Protein AF-A0A061QIJ6-F1 (afdb_monomer)

Foldseek 3Di:
DDDPVNVVVVPDPCVVVVVVVVCVPDPVVVVVPVVVVVVVVVVVVVVVVVVCVVVVVDPDDPVVPDDDCVVVVVVVVVVVVVVVVVVVVVVVVVVVVVVVLVVLVVVLVVQLVVQVVPDDPVRVVVSLLSNLVSVLVNLLVVCVVPVDDPSLVVSPVRDPPVVSVVSD

Mean predicted aligned error: 10.9 Å

pLDDT: mean 83.32, std 10.6, range [46.75, 97.56]

Solvent-accessible surface area (backbone atoms only — not comparable to full-atom values): 9823 Å² total; per-residue (Å²): 133,87,49,75,70,58,54,57,60,70,68,45,75,68,54,59,57,51,50,59,61,56,47,74,75,33,70,66,51,61,64,46,48,60,62,51,51,52,53,50,51,53,53,49,52,53,50,54,49,53,57,39,54,74,67,64,76,49,99,68,85,67,83,81,69,73,79,74,58,69,65,53,55,58,48,51,53,52,48,52,53,52,50,51,53,52,50,49,55,50,50,53,53,52,51,52,51,53,49,53,51,52,50,51,55,50,50,46,50,48,51,47,47,50,38,57,72,72,39,57,91,91,31,57,70,59,34,52,48,52,44,29,52,48,52,45,49,56,52,52,54,52,43,76,75,37,102,78,70,69,60,64,76,69,34,57,88,56,39,55,74,72,61,45,61,74,76,109

Nearest PDB structures (foldseek):
  7d3u-assembly1_F  TM=5.870E-01  e=9.378E+00  Dietzia sp. DQ12-45-1b

Sequence (168 aa):
IYSRDTWEQSRSTGRYLRHVAATRGSKIVRGLVRPVLWIASVALAVNIYVVASEQEALPFDLRHLKVVYRPFELTSFALSLLLVFRTEASYARWEAARSNWMTVITACRNLSGLGRGYSGARGAGRVAAVCRWTAAYAWCLKDHLQPTNDLRARLQPLLSDGEAAFLL

Radius of gyration: 29.31 Å; Cα contacts (8 Å, |Δi|>4): 48; chains: 1; bounding box: 66×36×78 Å

Organism: NCBI:txid582737

Secondary structure (DSSP, 8-state):
---HHHHHHTT-THHHHHHHHHHTT-HHHHHHHHHHHHHHHHHHHHHHHHHHHHTT--S---TT-----HHHHHHHHHHHHHHHHHHHHHHHHHHHHHHHHHHHHHHHHHHHHHHHHH--GGGHHHHHHHHHHHHHHHHHHHHHTSS---HHHHHTTTS-HHHHHTT-

Structure (mmCIF, N/CA/C/O backbone):
data_AF-A0A061QIJ6-F1
#
_entry.id   AF-A0A061QIJ6-F1
#
loop_
_atom_site.group_PDB
_atom_site.id
_atom_site.type_symbol
_atom_site.label_atom_id
_atom_site.label_alt_id
_atom_site.label_comp_id
_atom_site.label_asym_id
_atom_site.label_entity_id
_atom_site.label_seq_id
_atom_site.pdbx_PDB_ins_code
_atom_site.Cart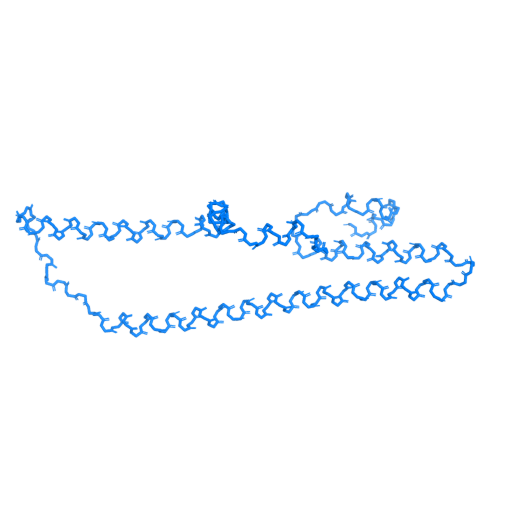n_x
_atom_site.Cartn_y
_atom_site.Cartn_z
_atom_site.occupancy
_atom_site.B_iso_or_equiv
_atom_site.auth_seq_id
_atom_site.auth_comp_id
_atom_site.auth_asym_id
_atom_site.auth_atom_id
_atom_site.pdbx_PDB_model_num
ATOM 1 N N . ILE A 1 1 ? 20.610 13.145 -4.073 1.00 46.75 1 ILE A N 1
ATOM 2 C CA . ILE A 1 1 ? 21.943 13.262 -3.437 1.00 46.75 1 ILE A CA 1
ATOM 3 C C . ILE A 1 1 ? 21.849 14.474 -2.522 1.00 46.75 1 ILE A C 1
ATOM 5 O O . ILE A 1 1 ? 21.526 15.544 -3.016 1.00 46.75 1 ILE A O 1
ATOM 9 N N . TYR A 1 2 ? 21.924 14.268 -1.208 1.00 49.53 2 TYR A N 1
ATOM 10 C CA . TYR A 1 2 ? 21.615 15.285 -0.197 1.00 49.53 2 TYR A CA 1
ATOM 11 C C . TYR A 1 2 ? 22.665 16.411 -0.215 1.00 49.53 2 TYR A C 1
ATOM 13 O O . TYR A 1 2 ? 23.853 16.133 -0.088 1.00 49.53 2 TYR A O 1
ATOM 21 N N . SER A 1 3 ? 22.237 17.665 -0.392 1.00 72.88 3 SER A N 1
ATOM 22 C CA . SER A 1 3 ? 23.074 18.861 -0.216 1.00 72.88 3 SER A CA 1
ATOM 23 C C . SER A 1 3 ? 23.179 19.241 1.269 1.00 72.88 3 SER A C 1
ATOM 25 O O . SER A 1 3 ? 22.354 18.819 2.085 1.00 72.88 3 SER A O 1
ATOM 27 N N . ARG A 1 4 ? 24.170 20.063 1.639 1.00 70.69 4 ARG A N 1
ATOM 28 C CA . ARG A 1 4 ? 24.381 20.520 3.027 1.00 70.69 4 ARG A CA 1
ATOM 29 C C . ARG A 1 4 ? 23.124 21.167 3.630 1.00 70.69 4 ARG A C 1
ATOM 31 O O . ARG A 1 4 ? 22.755 20.841 4.754 1.00 70.69 4 ARG A O 1
ATOM 38 N N . ASP A 1 5 ? 22.397 21.953 2.840 1.00 70.06 5 ASP A N 1
ATOM 39 C CA . ASP A 1 5 ? 21.144 22.594 3.265 1.00 70.06 5 ASP A CA 1
ATOM 40 C C . ASP A 1 5 ? 20.020 21.578 3.525 1.00 70.06 5 ASP A C 1
ATOM 42 O O . ASP A 1 5 ? 19.236 21.718 4.466 1.00 70.06 5 ASP A O 1
ATOM 46 N N . THR A 1 6 ? 19.959 20.491 2.742 1.00 64.12 6 THR A N 1
ATOM 47 C CA . THR A 1 6 ? 19.001 19.401 3.004 1.00 64.12 6 THR A CA 1
ATOM 48 C C . THR A 1 6 ? 19.337 18.609 4.270 1.00 64.12 6 THR A C 1
ATOM 50 O O . THR A 1 6 ? 18.424 18.066 4.892 1.00 64.12 6 THR A O 1
ATOM 53 N N . TRP A 1 7 ? 20.608 18.583 4.695 1.00 67.38 7 TRP A N 1
ATOM 54 C CA . TRP A 1 7 ? 21.043 17.932 5.935 1.00 67.38 7 TRP A CA 1
ATOM 55 C C . TRP A 1 7 ? 20.597 18.712 7.183 1.00 67.38 7 TRP A C 1
ATOM 57 O O . TRP A 1 7 ? 20.102 18.116 8.147 1.00 67.38 7 TRP A O 1
ATOM 67 N N . GLU A 1 8 ? 20.673 20.044 7.148 1.00 68.25 8 GLU A N 1
ATOM 68 C CA . GLU A 1 8 ? 20.165 20.892 8.235 1.00 68.25 8 GLU A CA 1
ATOM 69 C C . GLU A 1 8 ? 18.637 20.827 8.353 1.00 68.25 8 GLU A C 1
ATOM 71 O O . GLU A 1 8 ? 18.100 20.676 9.453 1.00 68.25 8 GLU A O 1
ATOM 76 N N . GLN A 1 9 ? 17.918 20.801 7.226 1.00 64.50 9 GLN A N 1
ATOM 77 C CA . GLN A 1 9 ? 16.463 20.610 7.232 1.00 64.50 9 GLN A CA 1
ATOM 78 C C . GLN A 1 9 ? 16.043 19.265 7.850 1.00 64.50 9 GLN A C 1
ATOM 80 O O . GLN A 1 9 ? 15.002 19.192 8.515 1.00 64.50 9 GLN A O 1
ATOM 85 N N . SER A 1 10 ? 16.853 18.209 7.709 1.00 62.31 10 SER A N 1
ATOM 86 C CA . SER A 1 10 ? 16.604 16.915 8.362 1.00 62.31 10 SER A CA 1
ATOM 87 C C . SER A 1 10 ? 16.817 16.900 9.881 1.00 62.31 10 SER A C 1
ATOM 89 O O . SER A 1 10 ? 16.334 15.964 10.525 1.00 62.31 10 SER A O 1
ATOM 91 N N . ARG A 1 11 ? 17.456 17.924 10.468 1.00 69.12 11 ARG A N 1
ATOM 92 C CA . ARG A 1 11 ? 17.530 18.129 11.929 1.00 69.12 11 ARG A CA 1
ATOM 93 C C . ARG A 1 11 ? 16.328 18.897 12.493 1.00 69.12 11 ARG A C 1
ATOM 95 O O . ARG A 1 11 ? 16.197 18.992 13.708 1.00 69.12 11 ARG A O 1
ATOM 102 N N . SER A 1 12 ? 15.434 19.421 11.647 1.00 70.62 12 SER A N 1
ATOM 103 C CA . SER A 1 12 ? 14.262 20.173 12.115 1.00 70.62 12 SER A CA 1
ATOM 104 C C . SER A 1 12 ? 13.238 19.274 12.829 1.00 70.62 12 SER A C 1
ATOM 106 O O . SER A 1 12 ? 12.626 18.380 12.239 1.00 70.62 12 SER A O 1
ATOM 108 N N . THR A 1 13 ? 12.991 19.544 14.112 1.00 67.88 13 THR A N 1
ATOM 109 C CA . THR A 1 13 ? 11.991 18.830 14.931 1.00 67.88 13 THR A CA 1
ATOM 110 C C . THR A 1 13 ? 10.557 19.077 14.436 1.00 67.88 13 THR A C 1
ATOM 112 O O . THR A 1 13 ? 9.697 18.203 14.527 1.00 67.88 13 THR A O 1
ATOM 115 N N . GLY A 1 14 ? 10.305 20.224 13.789 1.00 68.50 14 GLY A N 1
ATOM 116 C CA . GLY A 1 14 ? 9.013 20.571 13.176 1.00 68.50 14 GLY A CA 1
ATOM 117 C C . GLY A 1 14 ? 8.613 19.707 11.969 1.00 68.50 14 GLY A C 1
ATOM 118 O O . GLY A 1 14 ? 7.495 19.817 11.463 1.00 68.50 14 GLY A O 1
ATOM 119 N N . ARG A 1 15 ? 9.496 18.821 11.489 1.00 68.25 15 ARG A N 1
ATOM 120 C CA . ARG A 1 15 ? 9.185 17.832 10.445 1.00 68.25 15 ARG A CA 1
ATOM 121 C C . ARG A 1 15 ? 8.091 16.853 10.884 1.00 68.25 15 ARG A C 1
ATOM 123 O O . ARG A 1 15 ? 7.200 16.559 10.092 1.00 68.25 15 ARG A O 1
ATOM 130 N N . TYR A 1 16 ? 8.112 16.395 12.137 1.00 72.12 16 TYR A N 1
ATOM 131 C CA . TYR A 1 16 ? 7.119 15.439 12.638 1.00 72.12 16 TYR A CA 1
ATOM 132 C C . TYR A 1 16 ? 5.714 16.044 12.666 1.00 72.12 16 TYR A C 1
ATOM 134 O O . TYR A 1 16 ? 4.771 15.414 12.203 1.00 72.12 16 TYR A O 1
ATOM 142 N N . LEU A 1 17 ? 5.589 17.303 13.096 1.00 74.75 17 LEU A N 1
ATOM 143 C CA . LEU A 1 17 ? 4.312 18.023 13.112 1.00 74.75 17 LEU A CA 1
ATOM 144 C C . LEU A 1 17 ? 3.743 18.222 11.702 1.00 74.75 17 LEU A C 1
ATOM 146 O O . LEU A 1 17 ? 2.553 18.006 11.487 1.00 74.75 17 LEU A O 1
ATOM 150 N N . ARG A 1 18 ? 4.591 18.555 10.717 1.00 71.19 18 ARG A N 1
ATOM 151 C CA . ARG A 1 18 ? 4.174 18.656 9.307 1.00 71.19 18 ARG A CA 1
ATOM 152 C C . ARG A 1 18 ? 3.696 17.319 8.750 1.00 71.19 18 ARG A C 1
ATOM 154 O O . ARG A 1 18 ? 2.685 17.283 8.055 1.00 71.19 18 ARG A O 1
ATOM 161 N N . HIS A 1 19 ? 4.381 16.223 9.076 1.00 70.81 19 HIS A N 1
ATOM 162 C CA . HIS A 1 19 ? 3.935 14.895 8.665 1.00 70.81 19 HIS A CA 1
ATOM 163 C C . HIS A 1 19 ? 2.624 14.504 9.342 1.00 70.81 19 HIS A C 1
ATOM 165 O O . HIS A 1 19 ? 1.716 14.094 8.637 1.00 70.81 19 HIS A O 1
ATOM 171 N N . VAL A 1 20 ? 2.469 14.724 10.650 1.00 73.44 20 VAL A N 1
ATOM 172 C CA . VAL A 1 20 ? 1.213 14.471 11.379 1.00 73.44 20 VAL A CA 1
ATOM 173 C C . VAL A 1 20 ? 0.049 15.281 10.796 1.00 73.44 20 VAL A C 1
ATOM 175 O O . VAL A 1 20 ? -1.032 14.732 10.586 1.00 73.44 20 VAL A O 1
ATOM 178 N N . ALA A 1 21 ? 0.272 16.557 10.464 1.00 73.12 21 ALA A N 1
ATOM 179 C CA . ALA A 1 21 ? -0.732 17.401 9.820 1.00 73.12 21 ALA A CA 1
ATOM 180 C C . ALA A 1 21 ? -1.109 16.888 8.417 1.00 73.12 21 ALA A C 1
ATOM 182 O O . ALA A 1 21 ? -2.292 16.826 8.079 1.00 73.12 21 ALA A O 1
ATOM 183 N N . ALA A 1 22 ? -0.128 16.443 7.625 1.00 68.88 22 ALA A N 1
ATOM 184 C CA . ALA A 1 22 ? -0.359 15.857 6.304 1.00 68.88 22 ALA A CA 1
ATOM 185 C C . ALA A 1 22 ? -1.045 14.475 6.365 1.00 68.88 22 ALA A C 1
ATOM 187 O O . ALA A 1 22 ? -1.800 14.117 5.456 1.00 68.88 22 ALA A O 1
ATOM 188 N N . THR A 1 23 ? -0.864 13.714 7.451 1.00 67.31 23 THR A N 1
ATOM 189 C CA . THR A 1 23 ? -1.510 12.405 7.663 1.00 67.31 23 THR A CA 1
ATOM 190 C C . THR A 1 23 ? -3.040 12.512 7.673 1.00 67.31 23 THR A C 1
ATOM 192 O O . THR A 1 23 ? -3.723 11.554 7.302 1.00 67.31 23 THR A O 1
ATOM 195 N N . ARG A 1 24 ? -3.602 13.690 7.988 1.00 63.16 24 ARG A N 1
ATOM 196 C CA . ARG A 1 24 ? -5.053 13.953 7.978 1.00 63.16 24 ARG A CA 1
ATOM 197 C C . ARG A 1 24 ? -5.701 13.753 6.595 1.00 63.16 24 ARG A C 1
ATOM 199 O O . ARG A 1 24 ? -6.890 13.461 6.521 1.00 63.16 24 ARG A O 1
ATOM 206 N N . GLY A 1 25 ? -4.926 13.835 5.506 1.00 66.19 25 GLY A N 1
ATOM 207 C CA . GLY A 1 25 ? -5.386 13.553 4.137 1.00 66.19 25 GLY A CA 1
ATOM 208 C C . GLY A 1 25 ? -5.311 12.076 3.714 1.00 66.19 25 GLY A C 1
ATOM 209 O O . GLY A 1 25 ? -5.813 11.706 2.645 1.00 66.19 25 GLY A O 1
ATOM 210 N N . SER A 1 26 ? -4.698 11.206 4.525 1.00 79.31 26 SER A N 1
ATOM 211 C CA . SER A 1 26 ? -4.443 9.811 4.155 1.00 79.31 26 SER A CA 1
ATOM 212 C C . SER A 1 26 ? -5.739 9.007 4.009 1.00 79.31 26 SER A C 1
ATOM 214 O O . SER A 1 26 ? -6.655 9.099 4.830 1.00 79.31 26 SER A O 1
ATOM 216 N N . LYS A 1 27 ? -5.818 8.177 2.959 1.00 75.50 27 LYS A N 1
ATOM 217 C CA . LYS A 1 27 ? -6.934 7.234 2.752 1.00 75.50 27 LYS A CA 1
ATOM 218 C C . LYS A 1 27 ? -7.058 6.246 3.918 1.00 75.50 27 LYS A C 1
ATOM 220 O O . LYS A 1 27 ? -8.168 5.873 4.277 1.00 75.50 27 LYS A O 1
ATOM 225 N N . ILE A 1 28 ? -5.931 5.890 4.541 1.00 77.62 28 ILE A N 1
ATOM 226 C CA . ILE A 1 28 ? -5.882 4.986 5.695 1.00 77.62 28 ILE A CA 1
ATOM 227 C C . ILE A 1 28 ? -6.565 5.641 6.898 1.00 77.62 28 ILE A C 1
ATOM 229 O O . ILE A 1 28 ? -7.479 5.059 7.470 1.00 77.62 28 ILE A O 1
ATOM 233 N N . VAL A 1 29 ? -6.198 6.885 7.228 1.00 78.31 29 VAL A N 1
ATOM 234 C CA . VAL A 1 29 ? -6.818 7.616 8.347 1.00 78.31 29 VAL A CA 1
ATOM 235 C C . VAL A 1 29 ? -8.311 7.801 8.120 1.00 78.31 29 VAL A C 1
ATOM 237 O O . VAL A 1 29 ? -9.094 7.505 9.015 1.00 78.31 29 VAL A O 1
ATOM 240 N N . ARG A 1 30 ? -8.727 8.197 6.912 1.00 80.62 30 ARG A N 1
ATOM 241 C CA . ARG A 1 30 ? -10.155 8.312 6.571 1.00 80.62 30 ARG A CA 1
ATOM 242 C C . ARG A 1 30 ? -10.910 6.988 6.717 1.00 80.62 30 ARG A C 1
ATOM 244 O O . ARG A 1 30 ? -12.047 7.000 7.177 1.00 80.62 30 ARG A O 1
ATOM 251 N N . GLY A 1 31 ? -10.275 5.864 6.388 1.00 83.62 31 GLY A N 1
ATOM 252 C CA . GLY A 1 31 ? -10.839 4.531 6.608 1.00 83.62 31 GLY A CA 1
ATOM 253 C C . GLY A 1 31 ? -11.011 4.177 8.090 1.00 83.62 31 GLY A C 1
ATOM 254 O O . GLY A 1 31 ? -11.970 3.497 8.443 1.00 83.62 31 GLY A O 1
ATOM 255 N N . LEU A 1 32 ? -10.129 4.675 8.963 1.00 86.94 32 LEU A N 1
ATOM 256 C CA . LEU A 1 32 ? -10.174 4.423 10.408 1.00 86.94 32 LEU A CA 1
ATOM 257 C C . LEU A 1 32 ? -11.141 5.344 11.169 1.00 86.94 32 LEU A C 1
ATOM 259 O O . LEU A 1 32 ? -11.589 4.977 12.251 1.00 86.94 32 LEU A O 1
ATOM 263 N N . VAL A 1 33 ? -11.509 6.509 10.626 1.00 87.75 33 VAL A N 1
ATOM 264 C CA . VAL A 1 33 ? -12.415 7.448 11.317 1.00 87.75 33 VAL A CA 1
ATOM 265 C C . VAL A 1 33 ? -13.763 6.797 11.643 1.00 87.75 33 VAL A C 1
ATOM 267 O O . VAL A 1 33 ? -14.244 6.922 12.765 1.00 87.75 33 VAL A O 1
ATOM 270 N N . ARG A 1 34 ? -14.361 6.061 10.698 1.00 89.19 34 ARG A N 1
ATOM 271 C CA . ARG A 1 34 ? -15.673 5.422 10.894 1.00 89.19 34 ARG A CA 1
ATOM 272 C C . ARG A 1 34 ? -15.693 4.408 12.055 1.00 89.19 34 ARG A C 1
ATOM 274 O O . ARG A 1 34 ? -16.553 4.560 12.921 1.00 89.19 34 ARG A O 1
ATOM 281 N N . PRO A 1 35 ? -14.791 3.407 12.128 1.00 93.00 35 PRO A N 1
ATOM 282 C CA . PRO A 1 35 ? -14.777 2.473 13.255 1.00 93.00 35 PRO A CA 1
ATOM 283 C C . PRO A 1 35 ? -14.409 3.146 14.584 1.00 93.00 35 PRO A C 1
ATOM 285 O O . PRO A 1 35 ? -14.973 2.788 15.614 1.00 93.00 35 PRO A O 1
ATOM 288 N N . VAL A 1 36 ? -13.525 4.151 14.580 1.00 93.19 36 VAL A N 1
ATOM 289 C CA . VAL A 1 36 ? -13.172 4.890 15.805 1.00 93.19 36 VAL A CA 1
ATOM 290 C C . VAL A 1 36 ? -14.370 5.667 16.350 1.00 93.19 36 VAL A C 1
ATOM 292 O O . VAL A 1 36 ? -14.646 5.592 17.544 1.00 93.19 36 VAL A O 1
ATOM 295 N N . LEU A 1 37 ? -15.114 6.368 15.489 1.00 94.00 37 LEU A N 1
ATOM 296 C CA . LEU A 1 37 ? -16.325 7.086 15.894 1.00 94.00 37 LEU A CA 1
ATOM 297 C C . LEU A 1 37 ? -17.400 6.140 16.429 1.00 94.00 37 LEU A C 1
ATOM 299 O O . LEU A 1 37 ? -18.060 6.473 17.408 1.00 94.00 37 LEU A O 1
ATOM 303 N N . TRP A 1 38 ? -17.546 4.954 15.834 1.00 95.56 38 TRP A N 1
ATOM 304 C CA . TRP A 1 38 ? -18.449 3.929 16.352 1.00 95.56 38 TRP A CA 1
ATOM 305 C C . TRP A 1 38 ? -18.082 3.526 17.786 1.00 95.56 38 TRP A C 1
ATOM 307 O O . TRP A 1 38 ? -18.916 3.635 18.683 1.00 95.56 38 TRP A O 1
ATOM 317 N N . ILE A 1 39 ? -16.823 3.153 18.033 1.00 94.94 39 ILE A N 1
ATOM 318 C CA . ILE A 1 39 ? -16.356 2.769 19.376 1.00 94.94 39 ILE A CA 1
ATOM 319 C C . ILE A 1 39 ? -16.526 3.928 20.368 1.00 94.94 39 ILE A C 1
ATOM 321 O O . ILE A 1 39 ? -17.016 3.716 21.476 1.00 94.94 39 ILE A O 1
ATOM 325 N N . ALA A 1 40 ? -16.186 5.156 19.965 1.00 95.81 40 ALA A N 1
ATOM 326 C CA . ALA A 1 40 ? -16.355 6.346 20.795 1.00 95.81 40 ALA A CA 1
ATOM 327 C C . ALA A 1 40 ? -17.829 6.607 21.143 1.00 95.81 40 ALA A C 1
ATOM 329 O O . ALA A 1 40 ? -18.135 6.942 22.283 1.00 95.81 40 ALA A O 1
ATOM 330 N N . SER A 1 41 ? -18.745 6.411 20.189 1.00 96.50 41 SER A N 1
ATOM 331 C CA . SER A 1 41 ? -20.183 6.575 20.422 1.00 96.50 41 SER A CA 1
ATOM 332 C C . SER A 1 41 ? -20.733 5.550 21.418 1.00 96.50 41 SER A C 1
ATOM 334 O O . SER A 1 41 ? -21.487 5.917 22.315 1.00 96.50 41 SER A O 1
ATOM 336 N N . VAL A 1 42 ? -20.294 4.289 21.328 1.00 94.25 42 VAL A N 1
ATOM 337 C CA . VAL A 1 42 ? -20.674 3.234 22.280 1.00 94.25 42 VAL A CA 1
ATOM 338 C C . VAL A 1 42 ? -20.107 3.536 23.666 1.00 94.25 42 VAL A C 1
ATOM 340 O O . VAL A 1 42 ? -20.836 3.469 24.651 1.00 94.25 42 VAL A O 1
ATOM 343 N N . ALA A 1 43 ? -18.833 3.927 23.754 1.00 93.38 43 ALA A N 1
ATOM 344 C CA . ALA A 1 43 ? -18.201 4.295 25.019 1.00 93.38 43 ALA A CA 1
ATOM 345 C C . ALA A 1 43 ? -18.897 5.494 25.685 1.00 93.38 43 ALA A C 1
ATOM 347 O O . ALA A 1 43 ? -19.130 5.479 26.893 1.00 93.38 43 ALA A O 1
ATOM 348 N N . LEU A 1 44 ? -19.274 6.505 24.897 1.00 95.88 44 LEU A N 1
ATOM 349 C CA . LEU A 1 44 ? -20.033 7.658 25.374 1.00 95.88 44 LEU A CA 1
ATOM 350 C C . LEU A 1 44 ? -21.416 7.245 25.892 1.00 95.88 44 LEU A C 1
ATOM 352 O O . LEU A 1 44 ? -21.802 7.672 26.974 1.00 95.88 44 LEU A O 1
ATOM 356 N N . ALA A 1 45 ? -22.138 6.391 25.163 1.00 92.62 45 ALA A N 1
ATOM 357 C CA . ALA A 1 45 ? -23.444 5.893 25.589 1.00 92.62 45 ALA A CA 1
ATOM 358 C C . ALA A 1 45 ? -23.361 5.113 26.913 1.00 92.62 45 ALA A C 1
ATOM 360 O O . ALA A 1 45 ? -24.182 5.326 27.803 1.00 92.62 45 ALA A O 1
ATOM 361 N N . VAL A 1 46 ? -22.339 4.264 27.072 1.00 89.75 46 VAL A N 1
ATOM 362 C CA . VAL A 1 46 ? -22.080 3.544 28.330 1.00 89.75 46 VAL A CA 1
ATOM 363 C C . VAL A 1 46 ? -21.777 4.521 29.468 1.00 89.75 46 VAL A C 1
ATOM 365 O O . VAL A 1 46 ? -22.299 4.351 30.564 1.00 89.75 46 VAL A O 1
ATOM 368 N N . ASN A 1 47 ? -20.981 5.564 29.220 1.00 90.38 47 ASN A N 1
ATOM 369 C CA . ASN A 1 47 ? -20.658 6.570 30.234 1.00 90.38 47 ASN A CA 1
ATOM 370 C C . ASN A 1 47 ? -21.907 7.351 30.684 1.00 90.38 47 ASN A C 1
ATOM 372 O O . ASN A 1 47 ? -22.175 7.438 31.879 1.00 90.38 47 ASN A O 1
ATOM 376 N N . ILE A 1 48 ? -22.721 7.822 29.732 1.00 90.75 48 ILE A N 1
ATOM 377 C CA . ILE A 1 48 ? -23.997 8.496 30.016 1.00 90.75 48 ILE A CA 1
ATOM 378 C C . ILE A 1 48 ? -24.911 7.590 30.848 1.00 90.75 48 ILE A C 1
ATOM 380 O O . ILE A 1 48 ? -25.510 8.054 31.814 1.00 90.75 48 ILE A O 1
ATOM 384 N N . TYR A 1 49 ? -24.994 6.301 30.504 1.00 87.31 49 TYR A N 1
ATOM 385 C CA . TYR A 1 49 ? -25.778 5.331 31.265 1.00 87.31 49 TYR A CA 1
ATOM 386 C C . TYR A 1 49 ? -25.293 5.200 32.717 1.00 87.31 49 TYR A C 1
ATOM 388 O O . TYR A 1 49 ? -26.113 5.240 33.631 1.00 87.31 49 TYR A O 1
ATOM 396 N N . VAL A 1 50 ? -23.980 5.074 32.942 1.00 85.88 50 VAL A N 1
ATOM 397 C CA . VAL A 1 50 ? -23.412 4.963 34.297 1.00 85.88 50 VAL A CA 1
ATOM 398 C C . VAL A 1 50 ? -23.749 6.202 35.129 1.00 85.88 50 VAL A C 1
ATOM 400 O O . VAL A 1 50 ? -24.281 6.060 36.226 1.00 85.88 50 VAL A O 1
ATOM 403 N N . VAL A 1 51 ? -23.543 7.404 34.583 1.00 88.44 51 VAL A N 1
ATOM 404 C CA . VAL A 1 51 ? -23.843 8.669 35.279 1.00 88.44 51 VAL A CA 1
ATOM 405 C C . VAL A 1 51 ? -25.341 8.815 35.575 1.00 88.44 51 VAL A C 1
ATOM 407 O O . VAL A 1 51 ? -25.723 9.190 36.680 1.00 88.44 51 VAL A O 1
ATOM 410 N N . ALA A 1 52 ? -26.211 8.491 34.616 1.00 87.06 52 ALA A N 1
ATOM 411 C CA . ALA A 1 52 ? -27.660 8.558 34.810 1.00 87.06 52 ALA A CA 1
ATOM 412 C C . ALA A 1 52 ? -28.168 7.515 35.825 1.00 87.06 52 ALA A C 1
ATOM 414 O O . ALA A 1 52 ? -29.113 7.783 36.567 1.00 87.06 52 ALA A O 1
ATOM 415 N N . SER A 1 53 ? -27.526 6.343 35.888 1.00 83.12 53 SER A N 1
ATOM 416 C CA . SER A 1 53 ? -27.816 5.310 36.886 1.00 83.12 53 SER A CA 1
ATOM 417 C C . SER A 1 53 ? -27.371 5.707 38.297 1.00 83.12 53 SER A C 1
ATOM 419 O O . SER A 1 53 ? -28.029 5.303 39.253 1.00 83.12 53 SER A O 1
ATOM 421 N N . GLU A 1 54 ? -26.279 6.463 38.451 1.00 83.75 54 GLU A N 1
ATOM 422 C CA . GLU A 1 54 ? -25.832 6.997 39.750 1.00 83.75 54 GLU A CA 1
ATOM 423 C C . GLU A 1 54 ? -26.789 8.057 40.305 1.00 83.75 54 GLU A C 1
ATOM 425 O O . GLU A 1 54 ? -26.957 8.158 41.515 1.00 83.75 54 GLU A O 1
ATOM 430 N N . GLN A 1 55 ? -27.451 8.816 39.429 1.00 86.25 55 GLN A N 1
ATOM 431 C CA . GLN A 1 55 ? -28.432 9.841 39.803 1.00 86.25 55 GLN A CA 1
ATOM 432 C C . GLN A 1 55 ? -29.844 9.281 40.050 1.00 86.25 55 GLN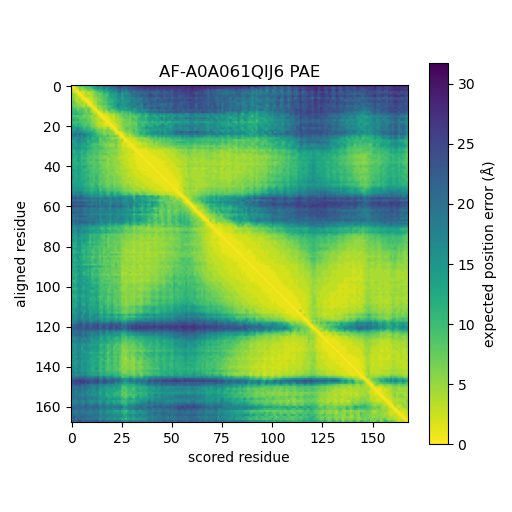 A C 1
ATOM 434 O O . GLN A 1 55 ? -30.782 10.061 40.193 1.00 86.25 55 GLN A O 1
ATOM 439 N N . GLU A 1 56 ? -30.015 7.952 40.039 1.00 79.06 56 GLU A N 1
ATOM 440 C CA . GLU A 1 56 ? -31.316 7.263 40.143 1.00 79.06 56 GLU A CA 1
ATOM 441 C C . GLU A 1 56 ? -32.357 7.735 39.104 1.00 79.06 56 GLU A C 1
ATOM 443 O O . GLU A 1 56 ? -33.556 7.509 39.242 1.00 79.06 56 GLU A O 1
ATOM 448 N N . ALA A 1 57 ? -31.904 8.359 38.011 1.00 76.56 57 ALA A N 1
ATOM 449 C CA . ALA A 1 57 ? -32.767 8.949 36.990 1.00 76.56 57 ALA A CA 1
ATOM 450 C C . ALA A 1 57 ? -33.361 7.909 36.019 1.00 76.56 57 ALA A C 1
ATOM 452 O O . ALA A 1 57 ? -34.153 8.259 35.141 1.00 76.56 57 ALA A O 1
ATOM 453 N N . LEU A 1 58 ? -32.965 6.636 36.140 1.00 77.00 58 LEU A N 1
ATOM 454 C CA . LEU A 1 58 ? -33.372 5.549 35.253 1.00 77.00 58 LEU A CA 1
ATOM 455 C C . LEU A 1 58 ? -34.199 4.491 36.005 1.00 77.00 58 LEU A C 1
ATOM 457 O O . LEU A 1 58 ? -33.774 4.022 37.059 1.00 77.00 58 LEU A O 1
ATOM 461 N N . PRO A 1 59 ? -35.338 4.040 35.443 1.00 72.12 59 PRO A N 1
ATOM 462 C CA . PRO A 1 59 ? -36.210 3.046 36.074 1.00 72.12 59 PRO A CA 1
ATOM 463 C C . PRO A 1 59 ? -35.713 1.595 35.925 1.00 72.12 59 PRO A C 1
ATOM 465 O O . PRO A 1 59 ? -36.374 0.671 36.393 1.00 72.12 59 PRO A O 1
ATOM 468 N N . PHE A 1 60 ? -34.584 1.370 35.246 1.00 72.69 60 PHE A N 1
ATOM 469 C CA . PHE A 1 60 ? -34.013 0.048 34.988 1.00 72.69 60 PHE A CA 1
ATOM 470 C C . PHE A 1 60 ? -32.565 -0.025 35.476 1.00 72.69 60 PHE A C 1
ATOM 472 O O . PHE A 1 60 ? -31.771 0.882 35.234 1.00 72.69 60 PHE A O 1
ATOM 479 N N . ASP A 1 61 ? -32.212 -1.132 36.129 1.00 72.00 61 ASP A N 1
ATOM 480 C CA . ASP A 1 61 ? -30.876 -1.354 36.678 1.00 72.00 61 ASP A CA 1
ATOM 481 C C . ASP A 1 61 ? -30.162 -2.477 35.920 1.00 72.00 61 ASP A C 1
ATOM 483 O O . ASP A 1 61 ? -30.450 -3.650 36.137 1.00 72.00 61 ASP A O 1
ATOM 487 N N . LEU A 1 62 ? -29.221 -2.131 35.039 1.00 72.19 62 LEU A N 1
ATOM 488 C CA . LEU A 1 62 ? -28.362 -3.073 34.304 1.00 72.19 62 LEU A CA 1
ATOM 489 C C . LEU A 1 62 ? -26.994 -3.288 34.979 1.00 72.19 62 LEU A C 1
ATOM 491 O O . LEU A 1 62 ? -26.112 -3.904 34.382 1.00 72.19 62 LEU A O 1
ATOM 495 N N . ARG A 1 63 ? -26.777 -2.824 36.223 1.00 69.75 63 ARG A N 1
ATOM 496 C CA . ARG A 1 63 ? -25.490 -2.973 36.946 1.00 69.75 63 ARG A CA 1
ATOM 497 C C . ARG A 1 63 ? -25.096 -4.430 37.203 1.00 69.75 63 ARG A C 1
ATOM 499 O O . ARG A 1 63 ? -23.935 -4.729 37.479 1.00 69.75 63 ARG A O 1
ATOM 506 N N . HIS A 1 64 ? -26.046 -5.352 37.084 1.00 71.19 64 HIS A N 1
ATOM 507 C CA . HIS A 1 64 ? -25.813 -6.790 37.182 1.00 71.19 64 HIS A CA 1
ATOM 508 C C . HIS A 1 64 ? -25.087 -7.376 35.955 1.00 71.19 64 HIS A C 1
ATOM 510 O O . HIS A 1 64 ? -24.556 -8.487 36.035 1.00 71.19 64 HIS A O 1
ATOM 516 N N . LEU A 1 65 ? -25.013 -6.642 34.838 1.00 71.94 65 LEU A N 1
ATOM 517 C CA . LEU A 1 65 ? -24.300 -7.062 33.637 1.00 71.94 65 LEU A CA 1
ATOM 518 C C . LEU A 1 65 ? -22.781 -6.918 33.839 1.00 71.94 65 LEU A C 1
ATOM 520 O O . LEU A 1 65 ? -22.170 -5.895 33.535 1.00 71.94 65 LEU A O 1
ATOM 524 N N . LYS A 1 66 ? -22.148 -7.960 34.383 1.00 71.12 66 LYS A N 1
ATOM 525 C CA . LYS A 1 66 ? -20.693 -7.999 34.567 1.00 71.12 66 LYS A CA 1
ATOM 526 C C . LYS A 1 66 ? -20.003 -8.405 33.270 1.00 71.12 66 LYS A C 1
ATOM 528 O O . LYS A 1 66 ? -20.169 -9.525 32.790 1.00 71.12 66 LYS A O 1
ATOM 533 N N . VAL A 1 67 ? -19.167 -7.521 32.739 1.00 74.56 67 VAL A N 1
ATOM 534 C CA . VAL A 1 67 ? -18.264 -7.864 31.636 1.00 74.56 67 VAL A CA 1
ATOM 535 C C . VAL A 1 67 ? -17.114 -8.703 32.193 1.00 74.56 67 VAL A C 1
ATOM 537 O O . VAL A 1 67 ? -16.370 -8.264 33.070 1.00 74.56 67 VAL A O 1
ATOM 540 N N . VAL A 1 68 ? -16.961 -9.934 31.702 1.00 78.38 68 VAL A N 1
ATOM 541 C CA . VAL A 1 68 ? -15.849 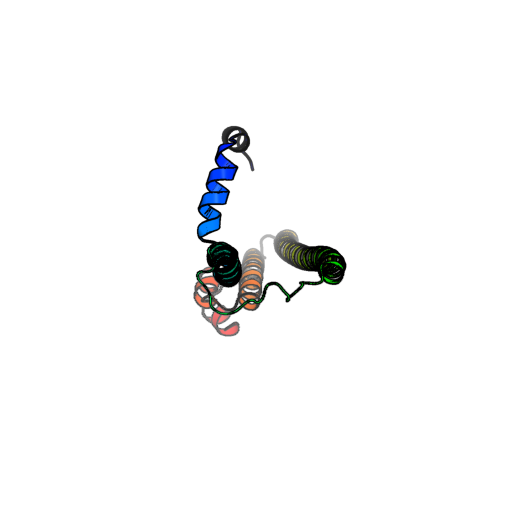-10.809 32.095 1.00 78.38 68 VAL A CA 1
ATOM 542 C C . VAL A 1 68 ? -14.582 -10.344 31.370 1.00 78.38 68 VAL A C 1
ATOM 544 O O . VAL A 1 68 ? -14.484 -10.473 30.153 1.00 78.38 68 VAL A O 1
ATOM 547 N N . TYR A 1 69 ? -13.606 -9.809 32.109 1.00 80.69 69 TYR A N 1
ATOM 548 C CA . TYR A 1 69 ? -12.393 -9.207 31.529 1.00 80.69 69 TYR A CA 1
ATOM 549 C C . TYR A 1 69 ? -11.346 -10.234 31.047 1.00 80.69 69 TYR A C 1
ATOM 551 O O . TYR A 1 69 ? -10.621 -9.975 30.093 1.00 80.69 69 TYR A O 1
ATOM 559 N N . ARG A 1 70 ? -11.281 -11.427 31.657 1.00 82.75 70 ARG A N 1
ATOM 560 C CA . ARG A 1 70 ? -10.291 -12.474 31.323 1.00 82.75 70 ARG A CA 1
ATOM 561 C C . ARG A 1 70 ? -10.191 -12.836 29.827 1.00 82.75 70 ARG A C 1
ATOM 563 O O . ARG A 1 70 ? -9.075 -12.880 29.315 1.00 82.75 70 ARG A O 1
ATOM 570 N N . PRO A 1 71 ? -11.290 -13.083 29.085 1.00 85.88 71 PRO A N 1
ATOM 571 C CA . PRO A 1 71 ? -11.193 -13.349 27.650 1.00 85.88 71 PRO A CA 1
ATOM 572 C C . PRO A 1 71 ? -10.689 -12.135 26.854 1.00 85.88 71 PRO A C 1
ATOM 574 O O . PRO A 1 71 ? -10.062 -12.316 25.812 1.00 85.88 71 PRO A O 1
ATOM 577 N N . PHE A 1 72 ? -10.906 -10.908 27.335 1.00 87.19 72 PHE A N 1
ATOM 578 C CA . PHE A 1 72 ? -10.409 -9.698 26.680 1.00 87.19 72 PHE A CA 1
ATOM 579 C C . PHE A 1 72 ? -8.878 -9.595 26.745 1.00 87.19 72 PHE A C 1
ATOM 581 O O . PHE A 1 72 ? -8.252 -9.219 25.760 1.00 87.19 72 PHE A O 1
ATOM 588 N N . GLU A 1 73 ? -8.247 -10.002 27.849 1.00 89.06 73 GLU A N 1
ATOM 589 C CA . GLU A 1 73 ? -6.779 -9.992 27.966 1.00 89.06 73 GLU A CA 1
ATOM 590 C C . GLU A 1 73 ? -6.110 -10.982 27.007 1.00 89.06 73 GLU A C 1
ATOM 592 O O . GLU A 1 73 ? -5.208 -10.612 26.252 1.00 89.06 73 GLU A O 1
ATOM 597 N N . LEU A 1 74 ? -6.596 -12.227 26.989 1.00 90.94 74 LEU A N 1
ATOM 598 C CA . LEU A 1 74 ? -6.095 -13.279 26.098 1.00 90.94 74 LEU A CA 1
ATOM 599 C C . LEU A 1 74 ? -6.270 -12.901 24.623 1.00 90.94 74 LEU A C 1
ATOM 601 O O . LEU A 1 74 ? -5.354 -13.074 23.817 1.00 90.94 74 LEU A O 1
ATOM 605 N N . THR A 1 75 ? -7.435 -12.357 24.267 1.00 93.38 75 THR A N 1
ATOM 606 C CA . THR A 1 75 ? -7.715 -11.940 22.887 1.00 93.38 75 THR A CA 1
ATOM 607 C C . THR A 1 75 ? -6.938 -10.694 22.487 1.00 93.38 75 THR A C 1
ATOM 609 O O . THR A 1 75 ? -6.469 -10.635 21.355 1.00 93.38 75 THR A O 1
ATOM 612 N N . SER A 1 76 ? -6.729 -9.734 23.391 1.00 92.31 76 SER A N 1
ATOM 613 C CA . SER A 1 76 ? -5.896 -8.552 23.139 1.00 92.31 76 SER A CA 1
ATOM 614 C C . SER A 1 76 ? -4.446 -8.945 22.848 1.00 92.31 76 SER A C 1
ATOM 616 O O . SER A 1 76 ? -3.873 -8.513 21.843 1.00 92.31 76 SER A O 1
ATOM 618 N N . PHE A 1 77 ? -3.877 -9.849 23.655 1.00 92.81 77 PHE A N 1
ATOM 619 C CA . PHE A 1 77 ? -2.541 -10.384 23.408 1.00 92.81 77 PHE A CA 1
ATOM 620 C C . PHE A 1 77 ? -2.466 -11.100 22.052 1.00 92.81 77 PHE A C 1
ATOM 622 O O . PHE A 1 77 ? -1.624 -10.755 21.218 1.00 92.81 77 PHE A O 1
ATOM 629 N N . ALA A 1 78 ? -3.393 -12.023 21.777 1.00 94.56 78 ALA A N 1
ATOM 630 C CA . ALA A 1 78 ? -3.443 -12.733 20.501 1.00 94.56 78 ALA A CA 1
ATOM 631 C C . ALA A 1 78 ? -3.600 -11.779 19.302 1.00 94.56 78 ALA A C 1
ATOM 633 O O . ALA A 1 78 ? -2.916 -11.937 18.290 1.00 94.56 78 ALA A O 1
ATOM 634 N N . LEU A 1 79 ? -4.451 -10.755 19.417 1.00 95.44 79 LEU A N 1
ATOM 635 C CA . LEU A 1 79 ? -4.678 -9.760 18.370 1.00 95.44 79 LEU A CA 1
ATOM 636 C C . LEU A 1 79 ? -3.430 -8.911 18.113 1.00 95.44 79 LEU A C 1
ATOM 638 O O . LEU A 1 79 ? -3.130 -8.616 16.957 1.00 95.44 79 LEU A O 1
ATOM 642 N N . SER A 1 80 ? -2.682 -8.550 19.161 1.00 95.06 80 SER A N 1
ATOM 643 C CA . SER A 1 80 ? -1.424 -7.812 19.011 1.00 95.06 80 SER A CA 1
ATOM 644 C C . SER A 1 80 ? -0.373 -8.630 18.255 1.00 95.06 80 SER A C 1
ATOM 6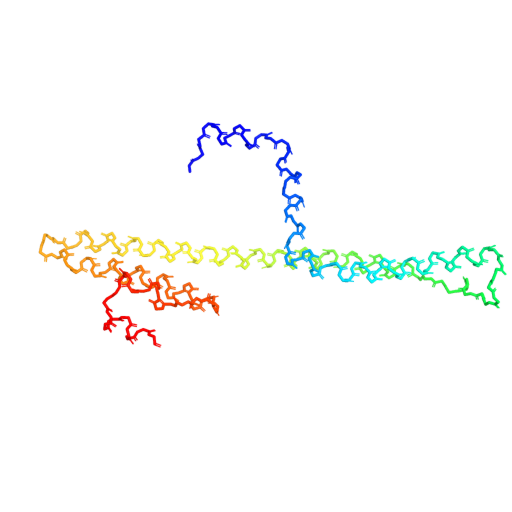46 O O . SER A 1 80 ? 0.247 -8.121 17.322 1.00 95.06 80 SER A O 1
ATOM 648 N N . LEU A 1 81 ? -0.247 -9.923 18.568 1.00 95.94 81 LEU A N 1
ATOM 649 C CA . LEU A 1 81 ? 0.672 -10.825 17.881 1.00 95.94 81 LEU A CA 1
ATOM 650 C C . LEU A 1 81 ? 0.259 -11.057 16.418 1.00 95.94 81 LEU A C 1
ATOM 652 O O . LEU A 1 81 ? 1.088 -10.961 15.512 1.00 95.94 81 LEU A O 1
ATOM 656 N N . LEU A 1 82 ? -1.035 -11.282 16.166 1.00 96.25 82 LEU A N 1
ATOM 657 C CA . LEU A 1 82 ? -1.582 -11.397 14.811 1.00 96.25 82 LEU A CA 1
ATOM 658 C C . LEU A 1 82 ? -1.346 -10.126 13.993 1.00 96.25 82 LEU A C 1
ATOM 660 O O . LEU A 1 82 ? -1.029 -10.204 12.805 1.00 96.25 82 LEU A O 1
ATOM 664 N N . LEU A 1 83 ? -1.484 -8.953 14.615 1.00 95.56 83 LEU A N 1
ATOM 665 C CA . LEU A 1 83 ? -1.219 -7.681 13.961 1.00 95.56 83 LEU A CA 1
ATOM 666 C C . LEU A 1 83 ? 0.251 -7.573 13.547 1.00 95.56 83 LEU A C 1
ATOM 668 O O . LEU A 1 83 ? 0.500 -7.213 12.397 1.00 95.56 83 LEU A O 1
ATOM 672 N N . VAL A 1 84 ? 1.187 -7.933 14.432 1.00 96.75 84 VAL A N 1
ATOM 673 C CA . VAL A 1 84 ? 2.630 -7.929 14.141 1.00 96.75 84 VAL A CA 1
ATOM 674 C C . VAL A 1 84 ? 2.954 -8.866 12.981 1.00 96.75 84 VAL A C 1
ATOM 676 O O . VAL A 1 84 ? 3.557 -8.437 11.998 1.00 96.75 84 VAL A O 1
ATOM 679 N N . PHE A 1 85 ? 2.487 -10.115 13.014 1.00 97.12 85 PHE A N 1
ATOM 680 C CA . PHE A 1 85 ? 2.735 -11.054 11.915 1.00 97.12 85 PHE A CA 1
ATOM 681 C C . PHE A 1 85 ? 2.115 -10.598 10.594 1.00 97.12 85 PHE A C 1
ATOM 683 O O . PHE A 1 85 ? 2.722 -10.739 9.531 1.00 97.12 85 PHE A O 1
ATOM 690 N N . ARG A 1 86 ? 0.929 -9.984 10.642 1.00 95.69 86 ARG A N 1
ATOM 691 C CA . ARG A 1 86 ? 0.296 -9.400 9.457 1.00 95.69 86 ARG A CA 1
ATOM 692 C C . ARG A 1 86 ? 1.120 -8.247 8.889 1.00 95.69 86 ARG A C 1
ATOM 694 O O . ARG A 1 86 ? 1.240 -8.134 7.666 1.00 95.69 86 ARG A O 1
ATOM 701 N N . THR A 1 87 ? 1.660 -7.378 9.744 1.00 96.38 87 THR A N 1
ATOM 702 C CA . THR A 1 87 ? 2.514 -6.274 9.294 1.00 96.38 87 THR A CA 1
ATOM 703 C C . THR A 1 87 ? 3.825 -6.792 8.721 1.00 96.38 87 THR A C 1
ATOM 705 O O . THR A 1 87 ? 4.181 -6.369 7.626 1.00 96.38 87 THR A O 1
ATOM 708 N N . GLU A 1 88 ? 4.467 -7.773 9.359 1.00 96.81 88 GLU A N 1
ATOM 709 C CA . GLU A 1 88 ? 5.692 -8.415 8.861 1.00 96.81 88 GLU A CA 1
ATOM 710 C C . GLU A 1 88 ? 5.487 -9.032 7.474 1.00 96.81 88 GLU A C 1
ATOM 712 O O . GLU A 1 88 ? 6.208 -8.715 6.529 1.00 96.81 88 GLU A O 1
ATOM 717 N N . ALA A 1 89 ? 4.432 -9.831 7.292 1.00 96.12 89 ALA A N 1
ATOM 718 C CA . ALA A 1 89 ? 4.118 -10.425 5.993 1.00 96.12 89 ALA A CA 1
ATOM 719 C C . ALA A 1 89 ? 3.831 -9.362 4.913 1.00 96.12 89 ALA A C 1
ATOM 721 O O . ALA A 1 89 ? 4.202 -9.523 3.747 1.00 96.12 89 ALA A O 1
ATOM 722 N N . SER A 1 90 ? 3.187 -8.254 5.290 1.00 94.75 90 SER A N 1
ATOM 723 C CA . SER A 1 90 ? 2.925 -7.135 4.376 1.00 94.75 90 SER A CA 1
ATOM 724 C C . SER A 1 90 ? 4.219 -6.423 3.969 1.00 94.75 90 SER A C 1
ATOM 726 O O . SER A 1 90 ? 4.400 -6.116 2.789 1.00 94.75 90 SER A O 1
ATOM 728 N N . TYR A 1 91 ? 5.133 -6.208 4.919 1.00 96.06 91 TYR A N 1
ATOM 729 C CA . TYR A 1 91 ? 6.455 -5.639 4.661 1.00 96.06 91 TYR A CA 1
ATOM 730 C C . TYR A 1 91 ? 7.303 -6.550 3.777 1.00 96.06 91 TYR A C 1
ATOM 732 O O . TYR A 1 91 ? 7.878 -6.069 2.803 1.00 96.06 91 TYR A O 1
ATOM 740 N N . ALA A 1 92 ? 7.309 -7.859 4.033 1.00 97.56 92 ALA A N 1
ATOM 741 C CA . ALA A 1 92 ? 8.017 -8.832 3.204 1.00 97.56 92 ALA A CA 1
ATOM 742 C C . ALA A 1 92 ? 7.535 -8.800 1.743 1.00 97.56 92 ALA A C 1
ATOM 744 O O . ALA A 1 92 ? 8.344 -8.786 0.815 1.00 97.56 92 ALA A O 1
ATOM 745 N N . ARG A 1 93 ? 6.215 -8.709 1.515 1.00 95.25 93 ARG A N 1
ATOM 746 C CA . ARG A 1 93 ? 5.645 -8.567 0.162 1.00 95.25 93 ARG A CA 1
ATOM 747 C C . ARG A 1 93 ? 6.051 -7.260 -0.515 1.00 95.25 93 ARG A C 1
ATOM 749 O O . ARG A 1 93 ? 6.354 -7.264 -1.707 1.00 95.25 93 ARG A O 1
ATOM 756 N N . TRP A 1 94 ? 6.039 -6.151 0.222 1.00 96.00 94 TRP A N 1
ATOM 757 C CA . TRP A 1 94 ? 6.468 -4.854 -0.300 1.00 96.00 94 TRP A CA 1
ATOM 758 C C . TRP A 1 94 ? 7.954 -4.862 -0.679 1.00 96.00 94 TRP A C 1
ATOM 760 O O . TRP A 1 94 ? 8.318 -4.417 -1.768 1.00 96.00 94 TRP A O 1
ATOM 770 N N . GLU A 1 95 ? 8.795 -5.430 0.180 1.00 97.31 95 GLU A N 1
ATOM 771 C CA . GLU A 1 95 ? 10.233 -5.545 -0.043 1.00 97.31 95 GLU A CA 1
ATOM 772 C C . GLU A 1 95 ? 10.543 -6.443 -1.249 1.00 97.31 95 GLU A C 1
ATOM 774 O O . GLU A 1 95 ? 11.335 -6.065 -2.114 1.00 97.31 95 GLU A O 1
ATOM 779 N N . ALA A 1 96 ? 9.849 -7.577 -1.383 1.00 96.69 96 ALA A N 1
ATOM 780 C CA . ALA A 1 96 ? 9.961 -8.445 -2.552 1.00 96.69 96 ALA A CA 1
ATOM 781 C C . ALA A 1 96 ? 9.566 -7.719 -3.852 1.00 96.69 96 ALA A C 1
ATOM 783 O O . ALA A 1 96 ? 10.281 -7.800 -4.850 1.00 96.69 96 ALA A O 1
ATOM 784 N N . ALA A 1 97 ? 8.471 -6.950 -3.845 1.00 94.75 97 ALA A N 1
ATOM 785 C CA . ALA A 1 97 ? 8.054 -6.160 -5.005 1.00 94.75 97 ALA A CA 1
ATOM 786 C C . ALA A 1 97 ? 9.092 -5.086 -5.380 1.00 94.75 97 ALA A C 1
ATOM 788 O O . ALA A 1 97 ? 9.422 -4.919 -6.557 1.00 94.75 97 ALA A O 1
ATOM 789 N N . ARG A 1 98 ? 9.650 -4.387 -4.382 1.00 94.81 98 ARG A N 1
ATOM 790 C CA . ARG A 1 98 ? 10.719 -3.395 -4.567 1.00 94.81 98 ARG A CA 1
ATOM 791 C C . ARG A 1 98 ? 11.983 -4.033 -5.147 1.00 94.81 98 ARG A C 1
ATOM 793 O O . ARG A 1 98 ? 12.578 -3.468 -6.065 1.00 94.81 98 ARG A O 1
ATOM 800 N N . SER A 1 99 ? 12.372 -5.198 -4.633 1.00 96.50 99 SER A N 1
ATOM 801 C CA . SER A 1 99 ? 13.512 -5.977 -5.123 1.00 96.50 99 SER A CA 1
ATOM 802 C C . SER A 1 99 ? 13.312 -6.398 -6.583 1.00 96.50 99 SER A C 1
ATOM 804 O O . SER A 1 99 ? 14.155 -6.113 -7.433 1.00 96.50 99 SER A O 1
ATOM 806 N N . ASN A 1 100 ? 12.141 -6.944 -6.923 1.00 95.31 100 ASN A N 1
ATOM 807 C CA . ASN A 1 100 ? 11.805 -7.321 -8.298 1.00 95.31 100 ASN A CA 1
ATOM 808 C C . ASN A 1 100 ? 11.852 -6.124 -9.260 1.00 95.31 100 ASN A C 1
ATOM 810 O O . ASN A 1 100 ? 12.415 -6.223 -10.352 1.00 95.31 100 ASN A O 1
ATOM 814 N N . TRP A 1 101 ? 11.325 -4.967 -8.851 1.00 94.19 101 TRP A N 1
ATOM 815 C CA . TRP A 1 101 ? 11.401 -3.747 -9.657 1.00 94.19 101 TRP A CA 1
ATOM 816 C C . TRP A 1 101 ? 12.849 -3.273 -9.865 1.00 94.19 101 TRP A C 1
ATOM 818 O O . TRP A 1 101 ? 13.223 -2.843 -10.958 1.00 94.19 101 TRP A O 1
ATOM 828 N N . MET A 1 102 ? 13.701 -3.402 -8.844 1.00 95.06 102 MET A N 1
ATOM 829 C CA . MET A 1 102 ? 15.130 -3.098 -8.952 1.00 95.06 102 MET A CA 1
ATOM 830 C C . MET A 1 102 ? 15.855 -4.034 -9.933 1.00 95.06 102 MET A C 1
ATOM 832 O O . MET A 1 102 ? 16.701 -3.569 -10.708 1.00 95.06 102 MET A O 1
ATOM 836 N N . THR A 1 103 ? 15.500 -5.321 -9.952 1.00 96.00 103 THR A N 1
ATOM 837 C CA . THR A 1 103 ? 16.001 -6.293 -10.935 1.00 96.00 103 THR A CA 1
ATOM 838 C C . THR A 1 103 ? 15.636 -5.876 -12.357 1.00 96.00 103 THR A C 1
ATOM 840 O O . THR A 1 103 ? 16.513 -5.841 -13.219 1.00 96.00 103 THR A O 1
ATOM 843 N N . VAL A 1 104 ? 14.387 -5.457 -12.595 1.00 94.19 104 VAL A N 1
ATOM 844 C CA . VAL A 1 104 ? 13.939 -4.956 -13.907 1.00 94.19 104 VAL A CA 1
ATOM 845 C C . VAL A 1 104 ? 14.758 -3.744 -14.358 1.00 94.19 104 VAL A C 1
ATOM 847 O O . VAL A 1 104 ? 15.286 -3.739 -15.468 1.00 94.19 104 VAL A O 1
ATOM 850 N N . ILE A 1 105 ? 14.937 -2.737 -13.494 1.00 91.81 105 ILE A N 1
ATOM 851 C CA . ILE A 1 105 ? 15.738 -1.543 -13.825 1.00 91.81 105 ILE A CA 1
ATOM 852 C C . ILE A 1 105 ? 17.177 -1.931 -14.186 1.00 91.81 105 ILE A C 1
ATOM 854 O O . ILE A 1 105 ? 17.766 -1.375 -15.116 1.00 91.81 105 ILE A O 1
ATOM 858 N N . THR A 1 106 ? 17.765 -2.867 -13.441 1.00 94.25 106 THR A N 1
ATOM 859 C CA . THR A 1 106 ? 19.138 -3.325 -13.680 1.00 94.25 106 THR A CA 1
ATOM 860 C C . THR A 1 106 ? 19.248 -4.097 -14.991 1.00 94.25 106 THR A C 1
ATOM 862 O O . THR A 1 106 ? 20.164 -3.826 -15.764 1.00 94.25 106 THR A O 1
ATOM 865 N N . ALA A 1 107 ? 18.286 -4.968 -15.299 1.00 93.50 107 ALA A N 1
ATOM 866 C CA . ALA A 1 107 ? 18.222 -5.679 -16.571 1.00 93.50 107 ALA A CA 1
ATOM 867 C C . ALA A 1 107 ? 18.096 -4.713 -17.761 1.00 93.50 107 ALA A C 1
A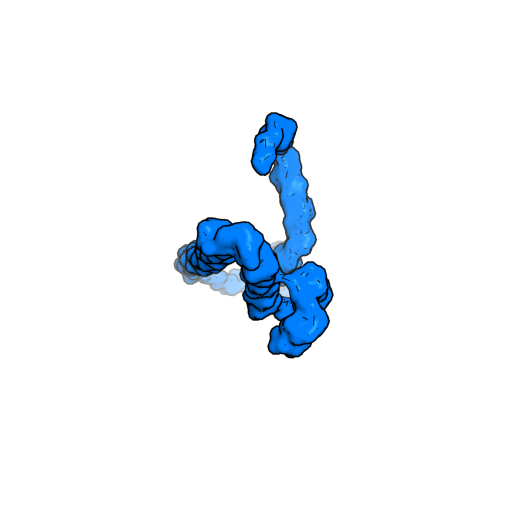TOM 869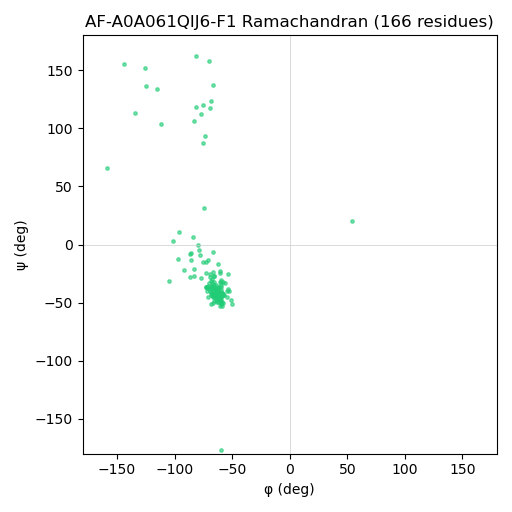 O O . ALA A 1 107 ? 18.881 -4.811 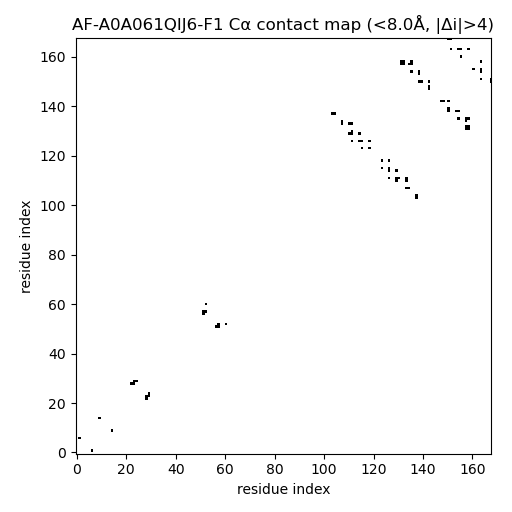-18.703 1.00 93.50 107 ALA A O 1
ATOM 870 N N . CYS A 1 108 ? 17.200 -3.719 -17.693 1.00 92.25 108 CYS A N 1
ATOM 871 C CA . CYS A 1 108 ? 17.067 -2.701 -18.742 1.00 92.25 108 CYS A CA 1
ATOM 872 C C . CYS A 1 108 ? 18.368 -1.906 -18.937 1.00 92.25 108 CYS A C 1
ATOM 874 O O . CYS A 1 108 ? 18.800 -1.681 -20.066 1.00 92.25 108 CYS A O 1
ATOM 876 N N . ARG A 1 109 ? 19.038 -1.513 -17.845 1.00 90.88 109 ARG A N 1
ATOM 877 C CA . ARG A 1 109 ? 20.316 -0.785 -17.908 1.00 90.88 109 ARG A CA 1
ATOM 878 C C . ARG A 1 109 ? 21.422 -1.626 -18.541 1.00 90.88 109 ARG A C 1
ATOM 880 O O . ARG A 1 109 ? 22.169 -1.112 -19.372 1.00 90.88 109 ARG A O 1
ATOM 887 N N . ASN A 1 110 ? 21.512 -2.898 -18.156 1.00 92.75 110 ASN A N 1
ATOM 888 C CA . ASN A 1 110 ? 22.485 -3.835 -18.705 1.00 92.75 110 ASN A CA 1
ATOM 889 C C . ASN A 1 110 ? 22.231 -4.060 -20.195 1.00 92.75 110 ASN A C 1
ATOM 891 O O . ASN A 1 110 ? 23.172 -3.984 -20.975 1.00 92.75 110 ASN A O 1
ATOM 895 N N . LEU A 1 111 ? 20.975 -4.237 -20.610 1.00 90.50 111 LEU A N 1
ATOM 896 C CA . LEU A 1 111 ? 20.608 -4.414 -22.014 1.00 90.50 111 LEU A CA 1
ATOM 897 C C . LEU A 1 111 ? 20.981 -3.189 -22.866 1.00 90.50 111 LEU A C 1
ATOM 899 O O . LEU A 1 111 ? 21.599 -3.337 -23.918 1.00 90.50 111 LEU A O 1
ATOM 903 N N . SER A 1 112 ? 20.721 -1.975 -22.378 1.00 87.94 112 SER A N 1
ATOM 904 C CA . SER A 1 112 ? 21.155 -0.737 -23.046 1.00 87.94 112 SER A CA 1
ATOM 905 C C . SER A 1 112 ? 22.680 -0.545 -23.034 1.00 87.94 112 SER A C 1
ATOM 907 O O . SER A 1 112 ? 23.249 0.091 -23.924 1.00 87.94 112 SER A O 1
ATOM 909 N N . GLY A 1 113 ? 23.370 -1.069 -22.018 1.00 86.56 113 GLY A N 1
ATOM 910 C CA . GLY A 1 113 ? 24.833 -1.108 -21.946 1.00 86.56 113 GLY A CA 1
ATOM 911 C C . GLY A 1 113 ? 25.438 -2.060 -22.978 1.00 86.56 113 GLY A C 1
ATOM 912 O O . GLY A 1 113 ? 26.289 -1.644 -23.760 1.00 86.56 113 GLY A O 1
ATOM 913 N N . LEU A 1 114 ? 24.945 -3.299 -23.031 1.00 87.75 114 LEU A N 1
ATOM 914 C CA . LEU A 1 114 ? 25.339 -4.316 -24.008 1.00 87.75 114 LEU A CA 1
ATOM 915 C C . LEU A 1 114 ? 25.056 -3.840 -25.433 1.00 87.75 114 LEU A C 1
ATOM 917 O O . LEU A 1 114 ? 25.933 -3.931 -26.285 1.00 87.75 114 LEU A O 1
ATOM 921 N N . GLY A 1 115 ? 23.878 -3.253 -25.670 1.00 84.19 115 GLY A N 1
ATOM 922 C CA . GLY A 1 115 ? 23.520 -2.667 -26.958 1.00 84.19 115 GLY A CA 1
ATOM 923 C C . GLY A 1 115 ? 24.604 -1.720 -27.462 1.00 84.19 115 GLY A C 1
ATOM 924 O O . GLY A 1 115 ? 25.104 -1.924 -28.559 1.00 84.19 115 GLY A O 1
ATOM 925 N N . ARG A 1 116 ? 25.037 -0.765 -26.626 1.00 81.44 116 ARG A N 1
ATOM 926 C CA . ARG A 1 116 ? 26.116 0.186 -26.952 1.00 81.44 116 ARG A CA 1
ATOM 927 C C . ARG A 1 116 ? 27.493 -0.461 -27.102 1.00 81.44 116 ARG A C 1
ATOM 929 O O . ARG A 1 116 ? 28.266 -0.014 -27.938 1.00 81.44 116 ARG A O 1
ATOM 936 N N . GLY A 1 117 ? 27.811 -1.462 -26.282 1.00 83.06 117 GLY A N 1
ATOM 937 C CA . GLY A 1 117 ? 29.125 -2.112 -26.286 1.00 83.06 117 GLY A CA 1
ATOM 938 C C . GLY A 1 117 ? 29.364 -3.010 -27.502 1.00 83.06 117 GLY A C 1
ATOM 939 O O . GLY A 1 117 ? 30.475 -3.047 -28.019 1.00 83.06 117 GLY A O 1
ATOM 940 N N . TYR A 1 118 ? 28.328 -3.706 -27.979 1.00 80.94 118 TYR A N 1
ATOM 941 C CA . TYR A 1 118 ? 28.434 -4.651 -29.101 1.00 80.94 118 TYR A CA 1
ATOM 942 C C . TYR A 1 118 ? 28.154 -4.017 -30.467 1.00 80.94 118 TYR A C 1
ATOM 944 O O . TYR A 1 118 ? 28.590 -4.527 -31.499 1.00 80.94 118 TYR A O 1
ATOM 952 N N . SER A 1 119 ? 27.435 -2.897 -30.509 1.00 71.94 119 SER A N 1
ATOM 953 C CA . SER A 1 119 ? 27.221 -2.157 -31.745 1.00 71.94 119 SER A CA 1
ATOM 954 C C . SER A 1 119 ? 28.417 -1.241 -32.026 1.00 71.94 119 SER A C 1
ATOM 956 O O . SER A 1 119 ? 28.570 -0.187 -31.410 1.00 71.94 119 SER A O 1
ATOM 958 N N . GLY A 1 120 ? 29.261 -1.586 -32.994 1.00 71.94 120 GLY A N 1
ATOM 959 C CA . GLY A 1 120 ? 30.198 -0.606 -33.555 1.00 71.94 120 GLY A CA 1
ATOM 960 C C . GLY A 1 120 ? 29.472 0.604 -34.181 1.00 71.94 120 GLY A C 1
ATOM 961 O O . GLY A 1 120 ? 28.241 0.677 -34.203 1.00 71.94 120 GLY A O 1
ATOM 962 N N . ALA A 1 121 ? 30.221 1.530 -34.790 1.00 66.75 121 ALA A N 1
ATOM 963 C CA . ALA A 1 121 ? 29.692 2.783 -35.362 1.00 66.75 121 ALA A CA 1
ATOM 964 C C . ALA A 1 121 ? 28.522 2.615 -36.367 1.00 66.75 121 ALA A C 1
ATOM 966 O O . ALA A 1 121 ? 27.686 3.504 -36.498 1.00 66.75 121 ALA A O 1
ATOM 967 N N . ARG A 1 122 ? 28.405 1.460 -37.042 1.00 63.38 122 ARG A N 1
ATOM 968 C CA . ARG A 1 122 ? 27.307 1.141 -37.983 1.00 63.38 122 ARG A CA 1
ATOM 969 C C . ARG A 1 122 ? 25.980 0.738 -37.316 1.00 63.38 122 ARG A C 1
ATOM 971 O O . ARG A 1 122 ? 24.978 0.594 -38.007 1.00 63.38 122 ARG A O 1
ATOM 978 N N . GLY A 1 123 ? 25.953 0.523 -35.999 1.00 76.19 123 GLY A N 1
ATOM 979 C CA . GLY A 1 123 ? 24.790 -0.011 -35.278 1.00 76.19 123 GLY A CA 1
ATOM 980 C C . GLY A 1 123 ? 23.951 1.016 -34.514 1.00 76.19 123 GLY A C 1
ATOM 981 O O . GLY A 1 123 ? 22.989 0.616 -33.861 1.00 76.19 123 GLY A O 1
ATOM 982 N N . ALA A 1 124 ? 24.271 2.313 -34.592 1.00 78.19 124 ALA A N 1
ATOM 983 C CA . ALA A 1 124 ? 23.662 3.359 -33.761 1.00 78.19 124 ALA A CA 1
ATOM 984 C C . ALA A 1 124 ? 22.119 3.374 -33.801 1.00 78.19 124 ALA A C 1
ATOM 986 O O . ALA A 1 124 ? 21.477 3.495 -32.758 1.00 78.19 124 ALA A O 1
ATOM 987 N N . GLY A 1 125 ? 21.514 3.158 -34.976 1.00 82.19 125 GLY A N 1
ATOM 988 C CA . GLY A 1 125 ? 20.055 3.073 -35.116 1.00 82.19 125 GLY A CA 1
ATOM 989 C C . GLY A 1 125 ? 19.432 1.876 -34.382 1.00 82.19 125 GLY A C 1
ATOM 990 O O . GLY A 1 125 ? 18.378 2.010 -33.765 1.00 82.19 125 GLY A O 1
ATOM 991 N N . ARG A 1 126 ? 20.108 0.717 -34.367 1.00 81.94 126 ARG A N 1
ATOM 992 C CA . ARG A 1 126 ? 19.633 -0.483 -33.650 1.00 81.94 126 ARG A CA 1
ATOM 993 C C . ARG A 1 126 ? 19.747 -0.318 -32.139 1.00 81.94 126 ARG A C 1
ATOM 995 O O . ARG A 1 126 ? 18.848 -0.728 -31.416 1.00 81.94 126 ARG A O 1
ATOM 1002 N N . VAL A 1 127 ? 20.808 0.329 -31.658 1.00 86.19 127 VAL A N 1
ATOM 1003 C CA . VAL A 1 127 ? 20.946 0.666 -30.232 1.00 86.19 127 VAL A CA 1
ATOM 1004 C C . VAL A 1 127 ? 19.851 1.618 -29.789 1.00 86.19 127 VAL A C 1
ATOM 1006 O O . VAL A 1 127 ? 19.245 1.404 -28.744 1.00 86.19 127 VAL A O 1
ATOM 1009 N N . ALA A 1 128 ? 19.580 2.656 -30.584 1.00 85.50 128 ALA A N 1
ATOM 1010 C CA . ALA A 1 128 ? 18.514 3.605 -30.294 1.00 85.50 128 ALA A CA 1
ATOM 1011 C C . ALA A 1 128 ? 17.151 2.900 -30.215 1.00 85.50 128 ALA A C 1
ATOM 1013 O O . ALA A 1 128 ? 16.385 3.166 -29.288 1.00 85.50 128 ALA A O 1
ATOM 1014 N N . ALA A 1 129 ? 16.884 1.948 -31.116 1.00 86.44 129 ALA A N 1
ATOM 1015 C CA . ALA A 1 129 ? 15.691 1.109 -31.056 1.00 86.44 129 ALA A CA 1
ATOM 1016 C C . ALA A 1 129 ? 15.648 0.257 -29.772 1.00 86.44 129 ALA A C 1
ATOM 1018 O O . ALA A 1 129 ? 14.657 0.311 -29.050 1.00 86.44 129 ALA A O 1
ATOM 1019 N N . VAL A 1 130 ? 16.723 -0.456 -29.415 1.00 87.69 130 VAL A N 1
ATOM 1020 C CA . VAL A 1 130 ? 16.785 -1.255 -28.171 1.00 87.69 130 VAL A CA 1
ATOM 1021 C C . VAL A 1 130 ? 16.547 -0.384 -26.931 1.00 87.69 130 VAL A C 1
ATOM 1023 O O . VAL A 1 130 ? 15.772 -0.757 -26.053 1.00 87.69 130 VAL A O 1
ATOM 1026 N N . CYS A 1 131 ? 17.143 0.807 -26.862 1.00 88.44 131 CYS A N 1
ATOM 1027 C CA . CYS A 1 131 ? 16.923 1.752 -25.765 1.00 88.44 131 CYS A CA 1
ATOM 1028 C C . CYS A 1 131 ? 15.464 2.249 -25.693 1.00 88.44 131 CYS A C 1
ATOM 1030 O O . CYS A 1 131 ? 14.902 2.344 -24.603 1.00 88.44 131 CYS A O 1
ATOM 1032 N N . ARG A 1 132 ? 14.829 2.537 -26.838 1.00 89.88 132 ARG A N 1
ATOM 1033 C CA . ARG A 1 132 ? 13.408 2.925 -26.912 1.00 89.88 132 ARG A CA 1
ATOM 1034 C C . ARG A 1 132 ? 12.485 1.805 -26.434 1.00 89.88 132 ARG A C 1
ATOM 1036 O O . ARG A 1 132 ? 11.639 2.035 -25.573 1.00 89.88 132 ARG A O 1
ATOM 1043 N N . TRP A 1 133 ? 12.687 0.588 -26.935 1.00 89.88 133 TRP A N 1
ATOM 1044 C CA . TRP A 1 133 ? 11.864 -0.577 -26.602 1.00 89.88 133 TRP A CA 1
ATOM 1045 C C . TRP A 1 133 ? 12.035 -1.032 -25.145 1.00 89.88 133 TRP A C 1
ATOM 1047 O O . TRP A 1 133 ? 11.059 -1.391 -24.491 1.00 89.88 133 TRP A O 1
ATOM 1057 N N . THR A 1 134 ? 13.243 -0.942 -24.584 1.00 90.94 134 THR A N 1
ATOM 1058 C CA . THR A 1 134 ? 13.482 -1.228 -23.154 1.00 90.94 134 THR A CA 1
ATOM 1059 C C . THR A 1 134 ? 12.839 -0.201 -22.224 1.00 90.94 134 THR A C 1
ATOM 1061 O O . THR A 1 134 ? 12.332 -0.569 -21.162 1.00 90.94 134 THR A O 1
ATOM 1064 N N . ALA A 1 135 ? 12.806 1.075 -22.620 1.00 88.75 135 ALA A N 1
ATOM 1065 C CA . ALA A 1 135 ? 12.063 2.104 -21.899 1.00 88.75 135 ALA A CA 1
ATOM 1066 C C . ALA A 1 135 ? 10.544 1.884 -22.006 1.00 88.75 135 ALA A C 1
ATOM 1068 O O . ALA A 1 135 ? 9.847 1.971 -20.995 1.00 88.75 135 ALA A O 1
ATOM 1069 N N . ALA A 1 136 ? 10.041 1.546 -23.198 1.00 90.50 136 ALA A N 1
ATOM 1070 C CA . ALA A 1 136 ? 8.634 1.217 -23.422 1.00 90.50 136 ALA A CA 1
ATOM 1071 C C . ALA A 1 136 ? 8.182 0.024 -22.563 1.00 90.50 136 ALA A C 1
ATOM 1073 O O . ALA A 1 136 ? 7.155 0.114 -21.895 1.00 90.50 136 ALA A O 1
ATOM 1074 N N . TYR A 1 137 ? 8.990 -1.039 -22.475 1.00 90.50 137 TYR A N 1
ATOM 1075 C CA . TYR A 1 137 ? 8.717 -2.194 -21.613 1.00 90.50 137 TYR A CA 1
ATOM 1076 C C . TYR A 1 137 ? 8.489 -1.801 -20.146 1.00 90.50 137 TYR A C 1
ATOM 1078 O O . TYR A 1 137 ? 7.530 -2.258 -19.529 1.00 90.50 137 TYR A O 1
ATOM 1086 N N . ALA A 1 138 ? 9.325 -0.921 -19.583 1.00 89.50 138 ALA A N 1
ATOM 1087 C CA . ALA A 1 138 ? 9.167 -0.478 -18.197 1.00 89.50 138 ALA A CA 1
ATOM 1088 C C . ALA A 1 138 ? 7.850 0.291 -17.972 1.00 89.50 138 ALA A C 1
ATOM 1090 O O . ALA A 1 138 ? 7.232 0.162 -16.913 1.00 89.50 138 ALA A O 1
ATOM 1091 N N . TRP A 1 139 ? 7.403 1.067 -18.965 1.00 87.94 139 TRP A N 1
ATOM 1092 C CA . TRP A 1 139 ? 6.115 1.760 -18.921 1.00 87.94 139 TRP A CA 1
ATOM 1093 C C . TRP A 1 139 ? 4.932 0.804 -19.048 1.00 87.94 139 TRP A C 1
ATOM 1095 O O . TRP A 1 139 ? 4.015 0.899 -18.235 1.00 87.94 139 TRP A O 1
ATOM 1105 N N . CYS A 1 140 ? 4.985 -0.147 -19.983 1.00 89.31 140 CYS A N 1
ATOM 1106 C CA . CYS A 1 140 ? 3.960 -1.182 -20.124 1.00 89.31 140 CYS A CA 1
ATOM 1107 C C . CYS A 1 140 ? 3.853 -2.038 -18.857 1.00 89.31 140 CYS A C 1
ATOM 1109 O O . CYS A 1 140 ? 2.757 -2.282 -18.370 1.00 89.31 140 CYS A O 1
ATOM 1111 N N . LEU A 1 141 ? 4.984 -2.441 -18.267 1.00 90.19 141 LEU A N 1
ATOM 1112 C CA . LEU A 1 141 ? 4.998 -3.207 -17.021 1.00 90.19 141 LEU A CA 1
ATOM 1113 C C . LEU A 1 141 ? 4.397 -2.408 -15.858 1.00 90.19 141 LEU A C 1
ATOM 1115 O O . LEU A 1 141 ? 3.655 -2.955 -15.048 1.00 90.19 141 LEU A O 1
ATOM 1119 N N . LYS A 1 142 ? 4.696 -1.108 -15.768 1.00 88.06 142 LYS A N 1
ATOM 1120 C CA . LYS A 1 142 ? 4.102 -0.235 -14.750 1.00 88.06 142 LYS A CA 1
ATOM 1121 C C . LYS A 1 142 ? 2.582 -0.144 -14.903 1.00 88.06 142 LYS A C 1
ATOM 1123 O O . LYS A 1 142 ? 1.885 -0.187 -13.893 1.00 88.06 142 LYS A O 1
ATOM 1128 N N . ASP A 1 143 ? 2.097 0.015 -16.130 1.00 88.56 143 ASP A N 1
ATOM 1129 C CA . ASP A 1 143 ? 0.668 0.125 -16.429 1.00 88.56 143 ASP A CA 1
ATOM 1130 C C . ASP A 1 143 ? -0.067 -1.203 -16.204 1.00 88.56 143 ASP A C 1
ATOM 1132 O O . ASP A 1 143 ? -1.097 -1.240 -15.545 1.00 88.56 143 ASP A O 1
ATOM 1136 N N . HIS A 1 144 ? 0.542 -2.327 -16.582 1.00 88.31 144 HIS A N 1
ATOM 1137 C CA . HIS A 1 144 ? 0.021 -3.657 -16.262 1.00 88.31 144 HIS A CA 1
ATOM 1138 C C . HIS A 1 144 ? -0.183 -3.870 -14.748 1.00 88.31 144 HIS A C 1
ATOM 1140 O O . HIS A 1 144 ? -1.116 -4.551 -14.327 1.00 88.31 144 HIS A O 1
ATOM 1146 N N . LEU A 1 145 ? 0.669 -3.264 -13.911 1.00 88.56 145 LEU A N 1
ATOM 1147 C CA . LEU A 1 145 ? 0.568 -3.328 -12.449 1.00 88.56 145 LEU A CA 1
ATOM 1148 C C . LEU A 1 145 ? -0.376 -2.271 -11.841 1.00 88.56 145 LEU A C 1
ATOM 1150 O O . LEU A 1 145 ? -0.690 -2.362 -10.651 1.00 88.56 145 LEU A O 1
ATOM 1154 N N . GLN A 1 146 ? -0.800 -1.251 -12.597 1.00 84.88 146 GLN A N 1
ATOM 1155 C CA . GLN A 1 146 ? -1.625 -0.140 -12.110 1.00 84.88 146 GLN A CA 1
ATOM 1156 C C . GLN A 1 146 ? -2.778 0.152 -13.082 1.00 84.88 146 GLN A C 1
ATOM 1158 O O . GLN A 1 146 ? -2.528 0.694 -14.150 1.00 84.88 146 GLN A O 1
ATOM 1163 N N . PRO A 1 147 ? -4.048 -0.078 -12.703 1.00 66.69 147 PRO A N 1
ATOM 1164 C CA . PRO A 1 147 ? -5.192 -0.044 -13.624 1.00 66.69 147 PRO A CA 1
ATOM 1165 C C . PRO A 1 147 ? -5.631 1.369 -14.069 1.00 66.69 147 PRO A C 1
ATOM 1167 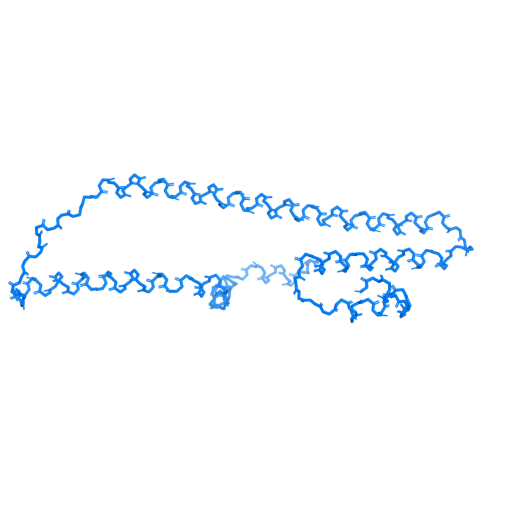O O . PRO A 1 147 ? -6.821 1.631 -14.204 1.00 66.69 147 PRO A O 1
ATOM 1170 N N . THR A 1 148 ? -4.733 2.351 -14.181 1.00 60.50 148 THR A N 1
ATOM 1171 C CA . THR A 1 148 ? -5.142 3.751 -14.398 1.00 60.50 148 THR A CA 1
ATOM 1172 C C . THR A 1 148 ? -4.031 4.614 -14.995 1.00 60.50 148 THR A C 1
ATOM 1174 O O . THR A 1 148 ? -3.554 5.545 -14.350 1.00 60.50 148 THR A O 1
ATOM 1177 N N . ASN A 1 149 ? -3.607 4.355 -16.234 1.00 68.06 149 ASN A N 1
ATOM 1178 C CA . ASN A 1 149 ? -2.996 5.399 -17.060 1.00 68.06 149 ASN A CA 1
ATOM 1179 C C . ASN A 1 149 ? -3.368 5.244 -18.536 1.00 68.06 149 ASN A C 1
ATOM 1181 O O . ASN A 1 149 ? -3.649 4.159 -19.025 1.00 68.06 149 ASN A O 1
ATOM 1185 N N . ASP A 1 150 ? -3.312 6.363 -19.252 1.00 79.62 150 ASP A N 1
ATOM 1186 C CA . ASP A 1 150 ? -3.287 6.351 -20.707 1.00 79.62 150 ASP A CA 1
ATOM 1187 C C . ASP A 1 150 ? -1.894 5.889 -21.172 1.00 79.62 150 ASP A C 1
ATOM 1189 O O . ASP A 1 150 ? -0.933 6.668 -21.227 1.00 79.62 150 ASP A O 1
ATOM 1193 N N . LEU A 1 151 ? -1.763 4.582 -21.417 1.00 82.12 151 LEU A N 1
ATOM 1194 C CA . LEU A 1 151 ? -0.528 3.963 -21.897 1.00 82.12 151 LEU A CA 1
ATOM 1195 C C . LEU A 1 151 ? -0.101 4.557 -23.248 1.00 82.12 151 LEU A C 1
ATOM 1197 O O . LEU A 1 151 ? 1.092 4.781 -23.469 1.00 82.12 151 LEU A O 1
ATOM 1201 N N . ARG A 1 152 ? -1.064 4.905 -24.112 1.00 80.38 152 ARG A N 1
ATOM 1202 C CA . ARG A 1 152 ? -0.808 5.485 -25.437 1.00 80.38 152 ARG A CA 1
ATOM 1203 C C . ARG A 1 152 ? -0.054 6.804 -25.327 1.00 80.38 152 ARG A C 1
ATOM 1205 O O . ARG A 1 152 ? 0.987 6.959 -25.965 1.00 80.38 152 ARG A O 1
ATOM 1212 N N . ALA A 1 153 ? -0.509 7.705 -24.456 1.00 82.19 153 ALA A N 1
ATOM 1213 C CA . ALA A 1 153 ? 0.143 8.996 -24.230 1.00 82.19 153 ALA A CA 1
ATOM 1214 C C . ALA A 1 153 ? 1.599 8.861 -23.738 1.00 82.19 153 ALA A C 1
ATOM 1216 O O . ALA A 1 153 ? 2.444 9.708 -24.029 1.00 82.19 153 ALA A O 1
ATOM 1217 N N . ARG A 1 154 ? 1.922 7.790 -22.999 1.00 82.31 154 ARG A N 1
ATOM 1218 C CA . ARG A 1 154 ? 3.281 7.541 -22.483 1.00 82.31 154 ARG A CA 1
ATOM 1219 C C . ARG A 1 154 ? 4.203 6.863 -23.498 1.00 82.31 154 ARG A C 1
ATOM 1221 O O . ARG A 1 154 ? 5.416 7.046 -23.411 1.00 82.31 154 ARG A O 1
ATOM 1228 N N . LEU A 1 155 ? 3.649 6.093 -24.437 1.00 84.69 155 LEU A N 1
ATOM 1229 C CA . LEU A 1 155 ? 4.409 5.384 -25.470 1.00 84.69 155 LEU A CA 1
ATOM 1230 C C . LEU A 1 155 ? 4.691 6.239 -26.713 1.00 84.69 155 LEU A C 1
ATOM 1232 O O . LEU A 1 155 ? 5.728 6.045 -27.341 1.00 84.69 155 LEU A O 1
ATOM 1236 N N . GLN A 1 156 ? 3.842 7.220 -27.025 1.00 83.81 156 GLN A N 1
ATOM 1237 C CA . GLN A 1 156 ? 3.989 8.115 -28.181 1.00 83.81 156 GLN A CA 1
ATOM 1238 C C . GLN A 1 156 ? 5.349 8.849 -28.299 1.00 83.81 156 GLN A C 1
ATOM 1240 O O . GLN A 1 156 ? 5.864 8.954 -29.410 1.00 83.81 156 GLN A O 1
ATOM 1245 N N . PRO A 1 157 ? 6.004 9.324 -27.215 1.00 85.62 157 PRO A N 1
ATOM 1246 C CA . PRO A 1 157 ? 7.343 9.915 -27.332 1.00 85.62 157 PRO A CA 1
ATOM 1247 C C . PRO A 1 157 ? 8.464 8.877 -27.524 1.00 85.62 157 PRO A C 1
ATOM 1249 O O . PRO A 1 157 ? 9.591 9.242 -27.857 1.00 85.62 157 PRO A O 1
ATOM 1252 N N . LEU A 1 158 ? 8.193 7.592 -27.273 1.00 83.25 158 LEU A N 1
ATOM 1253 C CA . LEU A 1 158 ? 9.192 6.518 -27.263 1.00 83.25 158 LEU A CA 1
ATOM 1254 C C . LEU A 1 158 ? 9.122 5.623 -28.498 1.00 83.25 158 LEU A C 1
ATOM 1256 O O . LEU A 1 158 ? 10.155 5.100 -28.904 1.00 83.25 158 LEU A O 1
ATOM 1260 N N . LEU A 1 159 ? 7.938 5.434 -29.075 1.00 85.50 159 LEU A N 1
ATOM 1261 C CA . LEU A 1 159 ? 7.659 4.519 -30.179 1.00 85.50 159 LEU A CA 1
ATOM 1262 C C . LEU A 1 159 ? 6.994 5.271 -31.335 1.00 85.50 159 LEU A C 1
ATOM 1264 O O . LEU A 1 159 ? 6.348 6.291 -31.127 1.00 85.50 159 LEU A O 1
ATOM 1268 N N . SER A 1 160 ? 7.186 4.794 -32.565 1.00 83.12 160 SER A N 1
ATOM 1269 C CA . SER A 1 160 ? 6.416 5.307 -33.706 1.00 83.12 160 SER A CA 1
ATOM 1270 C C . SER A 1 160 ? 4.949 4.870 -33.605 1.00 83.12 160 SER A C 1
ATOM 1272 O O . SER A 1 160 ? 4.647 3.874 -32.945 1.00 83.12 160 SER A O 1
ATOM 1274 N N . ASP A 1 161 ? 4.032 5.575 -34.273 1.00 76.44 161 ASP A N 1
ATOM 1275 C CA . ASP A 1 161 ? 2.590 5.300 -34.159 1.00 76.44 161 ASP A CA 1
ATOM 1276 C C . ASP A 1 161 ? 2.217 3.858 -34.555 1.00 76.44 161 ASP A C 1
ATOM 1278 O O . ASP A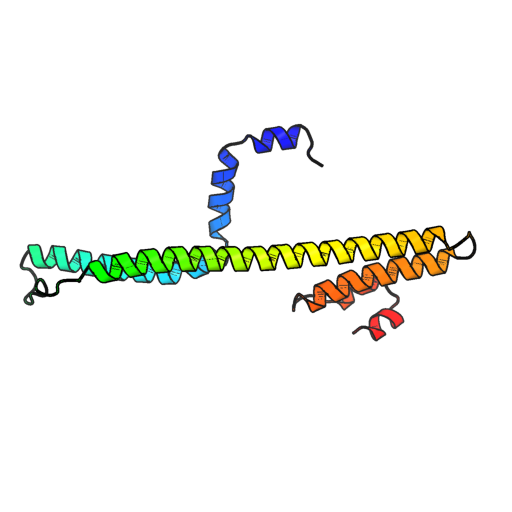 1 161 ? 1.333 3.259 -33.943 1.00 76.44 161 ASP A O 1
ATOM 1282 N N . GLY A 1 162 ? 2.939 3.262 -35.514 1.00 78.69 162 GLY A N 1
ATOM 1283 C CA . GLY A 1 162 ? 2.767 1.855 -35.898 1.00 78.69 162 GLY A CA 1
ATOM 1284 C C . GLY A 1 162 ? 3.259 0.861 -34.839 1.00 78.69 162 GLY A C 1
ATOM 1285 O O . GLY A 1 162 ? 2.620 -0.160 -34.607 1.00 78.69 162 GLY A O 1
ATOM 1286 N N . GLU A 1 163 ? 4.360 1.169 -34.150 1.00 81.19 163 GLU A N 1
ATOM 1287 C CA . GLU A 1 163 ? 4.897 0.339 -33.060 1.00 81.19 163 GLU A CA 1
ATOM 1288 C C . GLU A 1 163 ? 4.026 0.430 -31.796 1.00 81.19 163 GLU A C 1
ATOM 1290 O O . GLU A 1 163 ? 3.829 -0.566 -31.104 1.00 81.19 163 GLU A O 1
ATOM 1295 N N . ALA A 1 164 ? 3.478 1.612 -31.500 1.00 77.94 164 ALA A N 1
ATOM 1296 C CA . ALA A 1 164 ? 2.579 1.817 -30.367 1.00 77.94 164 ALA A CA 1
ATOM 1297 C C . ALA A 1 164 ? 1.209 1.152 -30.584 1.00 77.94 164 ALA A C 1
ATOM 1299 O O . ALA A 1 164 ? 0.633 0.627 -29.634 1.00 77.94 164 ALA A O 1
ATOM 1300 N N . ALA A 1 165 ? 0.700 1.135 -31.823 1.00 77.50 165 ALA A N 1
ATOM 1301 C CA . ALA A 1 165 ? -0.547 0.453 -32.173 1.00 77.50 165 ALA A CA 1
ATOM 1302 C C . ALA A 1 165 ? -0.468 -1.077 -32.039 1.00 77.50 165 ALA A C 1
ATOM 1304 O O . ALA A 1 165 ? -1.493 -1.711 -31.846 1.00 77.50 165 ALA A O 1
ATOM 1305 N N . PHE A 1 166 ? 0.727 -1.669 -32.114 1.00 80.25 166 PHE A N 1
ATOM 1306 C CA . PHE A 1 166 ? 0.917 -3.106 -31.897 1.00 80.25 166 PHE A CA 1
ATOM 1307 C C . PHE A 1 166 ? 0.770 -3.526 -30.419 1.00 80.25 166 PHE A C 1
ATOM 1309 O O . PHE A 1 166 ? 0.482 -4.685 -30.138 1.00 80.25 166 PHE A O 1
ATOM 1316 N N . LEU A 1 167 ? 1.000 -2.609 -29.472 1.00 74.44 167 LEU A N 1
ATOM 1317 C CA . LEU A 1 167 ? 1.030 -2.899 -28.030 1.00 74.44 167 LEU A CA 1
ATOM 1318 C C . LEU A 1 167 ? -0.287 -2.606 -27.292 1.00 74.44 167 LEU A C 1
ATOM 1320 O O . LEU A 1 167 ? -0.399 -2.968 -26.120 1.00 74.44 167 LEU A O 1
ATOM 1324 N N . LEU A 1 168 ? -1.222 -1.907 -27.938 1.00 71.06 168 LEU A N 1
ATOM 1325 C CA . LEU A 1 168 ? -2.498 -1.442 -27.379 1.00 71.06 168 LEU A CA 1
ATOM 1326 C C . LEU A 1 168 ? -3.657 -2.261 -27.936 1.00 71.06 168 LEU A C 1
ATOM 1328 O O . LEU A 1 168 ? -4.547 -2.608 -27.132 1.00 71.06 168 LEU A O 1
#

InterPro domains:
  IPR044669 Voltage-dependent anion channel-forming protein YneE/VCCN1/2-like [PF25539] (8-165)
  IPR044669 Voltage-dependent anion channel-forming protein YneE/VCCN1/2-like [PTHR33281] (2-158)